Protein AF-A0A848SRQ6-F1 (afdb_monomer_lite)

Secondary structure (DSSP, 8-state):
------EEEEEEETTEEEEEEEEEEEE-TTTTTTS-EEEEEEEEEEEEEETTEEEEEEEEEEEEE-TTGGG----SEEEEE-EEETTEEEEEEEETTSSEEEEEEE-TTSEEEEEEEE--SSHHHHHHHHHTTPEEETTEEEEEEEEE-

Sequence (149 aa):
EALGEFRGALSVAGADFGIDDMTARLPVAEMFAPISMTALDLEDLTAHFENGLCVEAEGTVRAELIPNAAGLALPASATGAARCDEGALLLPMIGQSGMDQLNVRIDGSGAYSAELLVRPADDGMRDRLIAAGFQPTAGGYAIVANGAF

Foldseek 3Di:
DDQQDFDWDWDDDPLKIKTFQTFHKAQCQVQQPPFQWGIKGWGGWIWIADPFFTPDTWGKIKTAGDACDLHARFARMWMAIWDGDPRWIWGWTAGPVNQKTWIWTAISQQKIKIKIFGADPDPVNLVSLVVSVWDQDPSHTMDMGIDGD

Radius of gyration: 15.94 Å; chains: 1; bounding box: 38×23×44 Å

pLDDT: mean 89.37, std 10.68, range [36.47, 98.25]

Structure (mmCIF, N/CA/C/O backbone):
data_AF-A0A848SRQ6-F1
#
_entry.id   AF-A0A848SRQ6-F1
#
loop_
_atom_site.group_PDB
_atom_site.id
_atom_site.type_symbol
_atom_site.label_atom_id
_atom_site.label_alt_id
_atom_site.label_comp_id
_atom_site.label_asym_id
_atom_site.label_entity_id
_atom_site.label_seq_id
_atom_site.pdbx_PDB_ins_code
_atom_site.Cartn_x
_atom_site.Cartn_y
_atom_site.Cartn_z
_atom_site.occupancy
_atom_site.B_iso_or_equiv
_atom_site.auth_seq_id
_atom_site.auth_comp_id
_atom_site.auth_asym_id
_atom_site.auth_atom_id
_atom_site.pdbx_PDB_model_num
ATOM 1 N N . GLU A 1 1 ? 19.552 -7.165 19.478 1.00 36.47 1 GLU A N 1
ATOM 2 C CA . GLU A 1 1 ? 18.133 -7.540 19.359 1.00 36.47 1 GLU A CA 1
ATOM 3 C C . GLU A 1 1 ? 17.321 -6.292 19.654 1.00 36.47 1 GLU A C 1
ATOM 5 O O . GLU A 1 1 ? 17.299 -5.856 20.796 1.00 36.47 1 GLU A O 1
ATOM 10 N N . ALA A 1 2 ? 16.799 -5.629 18.624 1.00 44.50 2 ALA A N 1
ATOM 11 C CA . ALA A 1 2 ? 15.852 -4.537 18.802 1.00 44.50 2 ALA A CA 1
ATOM 12 C C . ALA A 1 2 ? 14.487 -5.136 18.480 1.00 44.50 2 ALA A C 1
ATOM 14 O O . ALA A 1 2 ? 14.195 -5.409 17.318 1.00 44.50 2 ALA A O 1
ATOM 15 N N . LEU A 1 3 ? 13.697 -5.432 19.511 1.00 49.66 3 LEU A N 1
ATOM 16 C CA . LEU A 1 3 ? 12.263 -5.571 19.311 1.00 49.66 3 LEU A CA 1
ATOM 17 C C . LEU A 1 3 ? 11.823 -4.190 18.838 1.00 49.66 3 LEU A C 1
ATOM 19 O O . LEU A 1 3 ? 11.856 -3.251 19.630 1.00 49.66 3 LEU A O 1
ATOM 23 N N . GLY A 1 4 ? 11.555 -4.050 17.537 1.00 56.25 4 GLY A N 1
ATOM 24 C CA . GLY A 1 4 ? 10.907 -2.858 17.010 1.00 56.25 4 GLY A CA 1
ATOM 25 C C . GLY A 1 4 ? 9.695 -2.607 17.891 1.00 56.25 4 GLY A C 1
ATOM 26 O O . GLY A 1 4 ? 8.882 -3.508 18.096 1.00 56.25 4 GLY A O 1
ATOM 27 N N . GLU A 1 5 ? 9.691 -1.453 18.535 1.00 71.12 5 GLU A N 1
ATOM 28 C CA . GLU A 1 5 ? 8.731 -1.078 19.556 1.00 71.12 5 GLU A CA 1
ATOM 29 C C . GLU A 1 5 ? 7.343 -1.054 18.924 1.00 71.12 5 GLU A C 1
ATOM 31 O O . GLU A 1 5 ? 6.976 -0.112 18.238 1.00 71.12 5 GLU A O 1
ATOM 36 N N . PHE A 1 6 ? 6.602 -2.146 19.107 1.00 85.56 6 PHE A N 1
ATOM 37 C CA . PHE A 1 6 ? 5.193 -2.215 18.765 1.00 85.56 6 PHE A CA 1
ATOM 38 C C . PHE A 1 6 ? 4.440 -1.400 19.812 1.00 85.56 6 PHE A C 1
ATOM 40 O O . PHE A 1 6 ? 4.369 -1.786 20.984 1.00 85.56 6 PHE A O 1
ATOM 47 N N . ARG A 1 7 ? 3.914 -0.254 19.399 1.00 92.94 7 ARG A N 1
ATOM 48 C CA . ARG A 1 7 ? 3.181 0.678 20.250 1.00 92.94 7 ARG A CA 1
ATOM 49 C C . ARG A 1 7 ? 1.909 1.097 19.536 1.00 92.94 7 ARG A C 1
ATOM 51 O O . ARG A 1 7 ? 1.954 1.370 18.352 1.00 92.94 7 ARG A O 1
ATOM 58 N N . GLY A 1 8 ? 0.811 1.173 20.273 1.00 91.81 8 GLY A N 1
ATOM 59 C CA . GLY A 1 8 ? -0.488 1.602 19.766 1.00 91.81 8 GLY A CA 1
ATOM 60 C C . GLY A 1 8 ? -1.608 0.885 20.505 1.00 91.81 8 GLY A C 1
ATOM 61 O O . GLY A 1 8 ? -1.355 0.114 21.441 1.00 91.81 8 GLY A O 1
ATOM 62 N N . ALA A 1 9 ? -2.840 1.121 20.076 1.00 92.06 9 ALA A N 1
ATOM 63 C CA . ALA A 1 9 ? -4.004 0.383 20.539 1.00 92.06 9 ALA A CA 1
ATOM 64 C C . ALA A 1 9 ? -4.772 -0.229 19.364 1.00 92.06 9 ALA A C 1
ATOM 66 O O . ALA A 1 9 ? -4.723 0.247 18.234 1.00 92.06 9 ALA A O 1
ATOM 67 N N . LEU A 1 10 ? -5.461 -1.325 19.666 1.00 91.12 10 LEU A N 1
ATOM 68 C CA . LEU A 1 10 ? -6.420 -1.976 18.786 1.00 91.12 10 LEU A CA 1
ATOM 69 C C . LEU A 1 10 ? -7.767 -1.928 19.495 1.00 91.12 10 LEU A C 1
ATOM 71 O O . LEU A 1 10 ? -7.869 -2.346 20.654 1.00 91.12 10 LEU A O 1
ATOM 75 N N . SER A 1 11 ? -8.790 -1.429 18.816 1.00 90.50 11 SER A N 1
ATOM 76 C CA . SER A 1 11 ? -10.151 -1.348 19.330 1.00 90.50 11 SER A CA 1
ATOM 77 C C . SER A 1 11 ? -11.089 -2.175 18.455 1.00 90.50 11 SER A C 1
ATOM 79 O O . SER A 1 11 ? -10.935 -2.248 17.240 1.00 90.50 11 SER A O 1
ATOM 81 N N . VAL A 1 12 ? -12.042 -2.864 19.087 1.00 89.25 12 VAL A N 1
ATOM 82 C CA . VAL A 1 12 ? -13.092 -3.624 18.397 1.00 89.25 12 VAL A CA 1
ATOM 83 C C . VAL A 1 12 ? -14.400 -3.406 19.146 1.00 89.25 12 VAL A C 1
ATOM 85 O O . VAL A 1 12 ? -14.487 -3.688 20.344 1.00 89.25 12 VAL A O 1
ATOM 88 N N . ALA A 1 13 ? -15.419 -2.916 18.447 1.00 85.88 13 ALA A N 1
ATOM 89 C CA . ALA A 1 13 ? -16.745 -2.657 18.990 1.00 85.88 13 ALA A CA 1
ATOM 90 C C . ALA A 1 13 ? -17.816 -3.159 18.011 1.00 85.88 13 ALA A C 1
ATOM 92 O O . ALA A 1 13 ? -18.230 -2.475 17.083 1.00 85.88 13 ALA A O 1
ATOM 93 N N . GLY A 1 14 ? -18.289 -4.390 18.218 1.00 84.81 14 GLY A N 1
ATOM 94 C CA . GLY A 1 14 ? -19.240 -5.006 17.292 1.00 84.81 14 GLY A CA 1
ATOM 95 C C . GLY A 1 14 ? -18.590 -5.294 15.938 1.00 84.81 14 GLY A C 1
ATOM 96 O O . GLY A 1 14 ? -17.717 -6.154 15.866 1.00 84.81 14 GLY A O 1
ATOM 97 N N . ALA A 1 15 ? -19.051 -4.615 14.885 1.00 81.44 15 ALA A N 1
ATOM 98 C CA . ALA A 1 15 ? -18.469 -4.694 13.541 1.00 81.44 15 ALA A CA 1
ATOM 99 C C . ALA A 1 15 ? -17.406 -3.613 13.283 1.00 81.44 15 ALA A C 1
ATOM 101 O O . ALA A 1 15 ? -16.746 -3.649 12.246 1.00 81.44 15 ALA A O 1
ATOM 102 N N . ASP A 1 16 ? -17.255 -2.670 14.211 1.00 88.62 16 ASP A N 1
ATOM 103 C CA . ASP A 1 16 ? -16.308 -1.573 14.095 1.00 88.62 16 ASP A CA 1
ATOM 104 C C . ASP A 1 16 ? -14.951 -2.022 14.635 1.00 88.62 16 ASP A C 1
ATOM 106 O O . ASP A 1 16 ? -14.869 -2.753 15.633 1.00 88.62 16 ASP A O 1
ATOM 110 N N . PHE A 1 17 ? -13.882 -1.584 13.982 1.00 92.00 17 PHE A N 1
ATOM 111 C CA . PHE A 1 17 ? -12.523 -1.817 14.447 1.00 92.00 17 PHE A CA 1
ATOM 112 C C . PHE A 1 17 ? -11.653 -0.597 14.183 1.00 92.00 17 PHE A C 1
ATOM 114 O O . PHE A 1 17 ? -11.842 0.125 13.203 1.00 92.00 17 PHE A O 1
ATOM 121 N N . GLY A 1 18 ? -10.694 -0.387 15.070 1.00 93.44 18 GLY A N 1
ATOM 122 C CA . GLY A 1 18 ? -9.799 0.749 15.029 1.00 93.44 18 GLY A CA 1
ATOM 123 C C . GLY A 1 18 ? -8.377 0.354 15.380 1.00 93.44 18 GLY A C 1
ATOM 124 O O . GLY A 1 18 ? -8.121 -0.595 16.131 1.00 93.44 18 GLY A O 1
ATOM 125 N N . ILE A 1 19 ? -7.452 1.101 14.804 1.00 94.75 19 ILE A N 1
ATOM 126 C CA . ILE A 1 19 ? -6.047 1.133 15.163 1.00 94.75 19 ILE A CA 1
ATOM 127 C C . ILE A 1 19 ? -5.754 2.574 15.562 1.00 94.75 19 ILE A C 1
ATOM 129 O O . ILE A 1 19 ? -6.093 3.480 14.808 1.00 94.75 19 ILE A O 1
ATOM 133 N N . ASP A 1 20 ? -5.124 2.776 16.714 1.00 96.00 20 ASP A N 1
ATOM 134 C CA . ASP A 1 20 ? -4.820 4.103 17.250 1.00 96.00 20 ASP A CA 1
ATOM 135 C C . ASP A 1 20 ? -3.320 4.229 17.537 1.00 96.00 20 ASP A C 1
ATOM 137 O O . ASP A 1 20 ? -2.749 3.382 18.240 1.00 96.00 20 ASP A O 1
ATOM 141 N N . ASP A 1 21 ? -2.702 5.293 17.012 1.00 95.25 21 ASP A N 1
ATOM 142 C CA . ASP A 1 21 ? -1.301 5.681 17.235 1.00 95.25 21 ASP A CA 1
ATOM 143 C C . ASP A 1 21 ? -0.311 4.513 17.054 1.00 95.25 21 ASP A C 1
ATOM 145 O O . ASP A 1 21 ? 0.596 4.287 17.866 1.00 95.25 21 ASP A O 1
ATOM 149 N N . MET A 1 22 ? -0.519 3.709 16.008 1.00 96.00 22 MET A N 1
ATOM 150 C CA . MET A 1 22 ? 0.259 2.501 15.772 1.00 96.00 22 MET A CA 1
ATOM 151 C C . MET A 1 22 ? 1.617 2.821 15.161 1.00 96.00 22 MET A C 1
ATOM 153 O O . MET A 1 22 ? 1.737 3.172 13.988 1.00 96.00 22 MET A O 1
ATOM 157 N N . THR A 1 23 ? 2.652 2.584 15.953 1.00 96.00 23 THR A N 1
ATOM 158 C CA . THR A 1 23 ? 4.043 2.544 15.525 1.00 96.00 23 THR A CA 1
ATOM 159 C C . THR A 1 23 ? 4.532 1.101 15.602 1.00 96.00 23 THR A C 1
ATOM 161 O O . THR A 1 23 ? 4.543 0.489 16.671 1.00 96.00 23 THR A O 1
ATOM 164 N N . ALA A 1 24 ? 4.883 0.520 14.454 1.00 94.25 24 ALA A N 1
ATOM 165 C CA . ALA A 1 24 ? 5.276 -0.884 14.352 1.00 94.25 24 ALA A CA 1
ATOM 166 C C . ALA A 1 24 ? 6.041 -1.173 13.057 1.00 94.25 24 ALA A C 1
ATOM 168 O O . ALA A 1 24 ? 5.840 -0.513 12.044 1.00 94.25 24 ALA A O 1
ATOM 169 N N . ARG A 1 25 ? 6.851 -2.239 13.058 1.00 93.94 25 ARG A N 1
ATOM 170 C CA . ARG A 1 25 ? 7.405 -2.837 11.834 1.00 93.94 25 ARG A CA 1
ATOM 171 C C . ARG A 1 25 ? 6.753 -4.191 11.590 1.00 93.94 25 ARG A C 1
ATOM 173 O O . ARG A 1 25 ? 6.967 -5.129 12.356 1.00 93.94 25 ARG A O 1
ATOM 180 N N . LEU A 1 26 ? 5.978 -4.298 10.518 1.00 91.44 26 LEU A N 1
ATOM 181 C CA . LEU A 1 26 ? 5.256 -5.507 10.136 1.00 91.44 26 LEU A CA 1
ATOM 182 C C . LEU A 1 26 ? 6.036 -6.260 9.049 1.00 91.44 26 LEU A C 1
ATOM 184 O O . LEU A 1 26 ? 6.266 -5.688 7.985 1.00 91.44 26 LEU A O 1
ATOM 188 N N . PRO A 1 27 ? 6.450 -7.522 9.258 1.00 91.69 27 PRO A N 1
ATOM 189 C CA . PRO A 1 27 ? 7.004 -8.347 8.187 1.00 91.69 27 PRO A CA 1
ATOM 190 C C . PRO A 1 27 ? 5.878 -8.824 7.257 1.00 91.69 27 PRO A C 1
ATOM 192 O O . PRO A 1 27 ? 4.926 -9.452 7.712 1.00 91.69 27 PRO A O 1
ATOM 195 N N . VAL A 1 28 ? 5.981 -8.537 5.954 1.00 89.75 28 VAL A N 1
ATOM 196 C CA . VAL A 1 28 ? 4.872 -8.743 4.993 1.00 89.75 28 VAL A CA 1
ATOM 197 C C . VAL A 1 28 ? 5.246 -9.509 3.717 1.00 89.75 28 VAL A C 1
ATOM 199 O O . VAL A 1 28 ? 4.439 -9.598 2.793 1.00 89.75 28 VAL A O 1
ATOM 202 N N . ALA A 1 29 ? 6.448 -10.094 3.693 1.00 82.38 29 ALA A N 1
ATOM 203 C CA . ALA A 1 29 ? 7.069 -10.747 2.535 1.00 82.38 29 ALA A CA 1
ATOM 204 C C . ALA A 1 29 ? 6.138 -11.639 1.703 1.00 82.38 29 ALA A C 1
ATOM 206 O O . ALA A 1 29 ? 6.040 -11.470 0.491 1.00 82.38 29 ALA A O 1
ATOM 207 N N . GLU A 1 30 ? 5.463 -12.593 2.341 1.00 84.00 30 GLU A N 1
ATOM 208 C CA . GLU A 1 30 ? 4.648 -13.578 1.621 1.00 84.00 30 GLU A CA 1
ATOM 209 C C . GLU A 1 30 ? 3.233 -13.083 1.321 1.00 84.00 30 GLU A C 1
ATOM 211 O O . GLU A 1 30 ? 2.581 -13.609 0.424 1.00 84.00 30 GLU A O 1
ATOM 216 N N . MET A 1 31 ? 2.763 -12.057 2.035 1.00 88.00 31 MET A N 1
ATOM 217 C CA . MET A 1 31 ? 1.401 -11.552 1.873 1.00 88.00 31 MET A CA 1
ATOM 218 C C . MET A 1 31 ? 1.260 -10.829 0.536 1.00 88.00 31 MET A C 1
ATOM 220 O O . MET A 1 31 ? 0.350 -11.109 -0.229 1.00 88.00 31 MET A O 1
ATOM 224 N N . PHE A 1 32 ? 2.213 -9.966 0.195 1.00 88.88 32 PHE A N 1
ATOM 225 C CA . PHE A 1 32 ? 2.091 -9.094 -0.973 1.00 88.88 32 PHE A CA 1
ATOM 226 C C . PHE A 1 32 ? 2.680 -9.676 -2.259 1.00 88.88 32 PHE A C 1
ATOM 228 O O . PHE A 1 32 ? 2.872 -8.939 -3.223 1.00 88.88 32 PHE A O 1
ATOM 235 N N . ALA A 1 33 ? 2.935 -10.985 -2.323 1.00 87.19 33 ALA A N 1
ATOM 236 C CA . ALA A 1 33 ? 3.350 -11.619 -3.569 1.00 87.19 33 ALA A CA 1
ATOM 237 C C . ALA A 1 33 ? 2.311 -11.348 -4.684 1.00 87.19 33 ALA A C 1
ATOM 239 O O . ALA A 1 33 ? 1.108 -11.453 -4.444 1.00 87.19 33 ALA A O 1
ATOM 240 N N . PRO A 1 34 ? 2.734 -11.000 -5.915 1.00 87.81 34 PRO A N 1
ATOM 241 C CA . PRO A 1 34 ? 4.105 -11.025 -6.447 1.00 87.81 34 PRO A CA 1
ATOM 242 C C . PRO A 1 34 ? 4.952 -9.759 -6.189 1.00 87.81 34 PRO A C 1
ATOM 244 O O . PRO A 1 34 ? 6.105 -9.703 -6.618 1.00 87.81 34 PRO A O 1
ATOM 247 N N . ILE A 1 35 ? 4.425 -8.737 -5.509 1.00 88.00 35 ILE A N 1
ATOM 248 C CA . ILE A 1 35 ? 5.190 -7.538 -5.139 1.00 88.00 35 ILE A CA 1
ATOM 249 C C . ILE A 1 35 ? 6.224 -7.927 -4.076 1.00 88.00 35 ILE A C 1
ATOM 251 O O . ILE 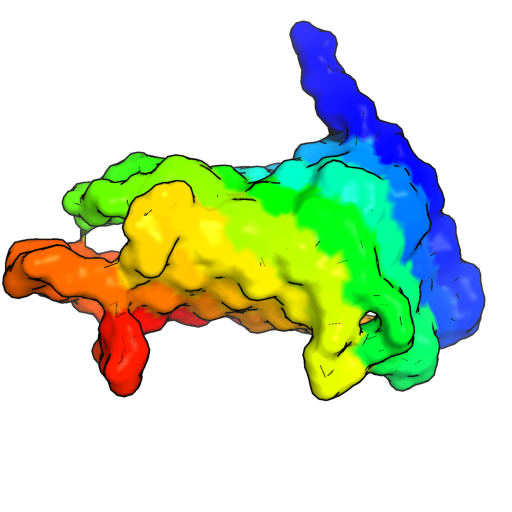A 1 35 ? 5.894 -8.434 -3.008 1.00 88.00 35 ILE A O 1
ATOM 255 N N . SER A 1 36 ? 7.502 -7.677 -4.363 1.00 84.50 36 SER A N 1
ATOM 256 C CA . SER A 1 36 ? 8.617 -8.005 -3.463 1.00 84.50 36 SER A CA 1
ATOM 257 C C . SER A 1 36 ? 8.747 -6.986 -2.324 1.00 84.50 36 SER A C 1
ATOM 259 O O . SER A 1 36 ? 9.730 -6.250 -2.255 1.00 84.50 36 SER A O 1
ATOM 261 N N . MET A 1 37 ? 7.742 -6.916 -1.452 1.00 88.94 37 MET A N 1
ATOM 262 C CA . MET A 1 37 ? 7.728 -6.065 -0.262 1.00 88.94 37 MET A CA 1
ATOM 263 C C . MET A 1 37 ? 8.080 -6.888 0.973 1.00 88.94 37 MET A C 1
ATOM 265 O O . MET A 1 37 ? 7.455 -7.901 1.225 1.00 88.94 37 MET A O 1
ATOM 269 N N . THR A 1 38 ? 9.066 -6.462 1.755 1.00 90.38 38 THR A N 1
ATOM 270 C CA . THR A 1 38 ? 9.583 -7.219 2.908 1.00 90.38 38 THR A CA 1
ATOM 271 C C . THR A 1 38 ? 8.969 -6.788 4.230 1.00 90.38 38 THR A C 1
ATOM 273 O O . THR A 1 38 ? 8.688 -7.636 5.080 1.00 90.38 38 THR A O 1
ATOM 276 N N . ALA A 1 39 ? 8.746 -5.486 4.402 1.00 92.75 39 ALA A N 1
ATOM 277 C CA . ALA A 1 39 ? 8.198 -4.918 5.620 1.00 92.75 39 ALA A CA 1
ATOM 278 C C . ALA A 1 39 ? 7.361 -3.666 5.337 1.00 92.75 39 ALA A C 1
ATOM 280 O O . ALA A 1 39 ? 7.578 -2.979 4.336 1.00 92.75 39 ALA A O 1
ATOM 281 N N . LEU A 1 40 ? 6.436 -3.381 6.250 1.00 93.94 40 LEU A N 1
ATOM 282 C CA . LEU A 1 40 ? 5.784 -2.086 6.400 1.00 93.94 40 LEU A CA 1
ATOM 283 C C . LEU A 1 40 ? 6.213 -1.491 7.740 1.00 93.94 40 LEU A C 1
ATOM 285 O O . LEU A 1 40 ? 5.985 -2.103 8.782 1.00 93.94 40 LEU A O 1
ATOM 289 N N . ASP A 1 41 ? 6.830 -0.318 7.713 1.00 95.31 41 ASP A N 1
ATOM 290 C CA . ASP A 1 41 ? 7.041 0.506 8.896 1.00 95.31 41 ASP A CA 1
ATOM 291 C C . ASP A 1 41 ? 5.864 1.481 9.015 1.00 95.31 41 ASP A C 1
ATOM 293 O O . ASP A 1 41 ? 5.555 2.224 8.079 1.00 95.31 41 ASP A O 1
ATOM 297 N N . LEU A 1 42 ? 5.192 1.435 10.157 1.00 96.44 42 LEU A N 1
ATOM 298 C CA . LEU A 1 42 ? 4.087 2.302 10.537 1.00 96.44 42 LEU A CA 1
ATOM 299 C C . LEU A 1 42 ? 4.613 3.316 11.548 1.00 96.44 42 LEU A C 1
ATOM 301 O O . LEU A 1 42 ? 5.313 2.931 12.487 1.00 96.44 42 LEU A O 1
ATOM 305 N N . GLU A 1 43 ? 4.273 4.582 11.356 1.00 96.88 43 GLU A N 1
ATOM 306 C CA . GLU A 1 43 ? 4.620 5.680 12.253 1.00 96.88 43 GLU A CA 1
ATOM 307 C C . GLU A 1 43 ? 3.338 6.444 12.586 1.00 96.88 43 GLU A C 1
ATOM 309 O O . GLU A 1 43 ? 2.745 7.075 11.704 1.00 96.88 43 GLU A O 1
ATOM 314 N N . ASP A 1 44 ? 2.911 6.315 13.845 1.00 96.31 44 ASP A N 1
ATOM 315 C CA . ASP A 1 44 ? 1.691 6.908 14.406 1.00 96.31 44 ASP A CA 1
ATOM 316 C C . ASP A 1 44 ? 0.450 6.694 13.513 1.00 96.31 44 ASP A C 1
ATOM 318 O O . ASP A 1 44 ? -0.328 7.608 13.254 1.00 96.31 44 ASP A O 1
ATOM 322 N N . LEU A 1 45 ? 0.285 5.472 12.988 1.00 97.62 45 LEU A N 1
ATOM 323 C CA . LEU A 1 45 ? -0.843 5.117 12.128 1.00 97.62 45 LEU A CA 1
ATOM 324 C C . LEU A 1 45 ? -2.126 4.997 12.953 1.00 97.62 45 LEU A C 1
ATOM 326 O O . LEU A 1 45 ? -2.246 4.108 13.799 1.00 97.62 45 LEU A O 1
ATOM 330 N N . THR A 1 46 ? -3.116 5.809 12.605 1.00 97.38 46 THR A N 1
ATOM 331 C CA . THR A 1 46 ? -4.488 5.679 13.095 1.00 97.38 46 THR A CA 1
ATOM 332 C C . THR A 1 46 ? -5.395 5.328 11.924 1.00 97.38 46 THR A C 1
ATOM 334 O O . THR A 1 46 ? -5.248 5.889 10.839 1.00 97.38 46 THR A O 1
ATOM 337 N N . ALA A 1 47 ? -6.306 4.374 12.111 1.00 97.19 47 ALA A N 1
ATOM 338 C CA . ALA A 1 47 ? -7.326 4.017 11.131 1.00 97.19 47 ALA A CA 1
ATOM 339 C C . ALA A 1 47 ? -8.566 3.450 11.828 1.00 97.19 47 ALA A C 1
ATOM 341 O O . ALA A 1 47 ? -8.456 2.456 12.544 1.00 97.19 47 ALA A O 1
ATOM 342 N N . HIS A 1 48 ? -9.740 4.029 11.575 1.00 97.06 48 HIS A N 1
ATOM 343 C CA . HIS A 1 48 ? -11.017 3.571 12.129 1.00 97.06 48 HIS A CA 1
ATOM 344 C C . HIS A 1 48 ? -11.988 3.180 11.031 1.00 97.06 48 HIS A C 1
ATOM 346 O O . HIS A 1 48 ? -12.161 3.892 10.036 1.00 97.06 48 HIS A O 1
ATOM 352 N N . PHE A 1 49 ? -12.650 2.051 11.250 1.00 96.38 49 PHE A N 1
ATOM 353 C CA . PHE A 1 49 ? -13.683 1.526 10.380 1.00 96.38 49 PHE A CA 1
ATOM 354 C C . PHE A 1 49 ? -15.003 1.445 11.132 1.00 96.38 49 PHE A C 1
ATOM 356 O O . PHE A 1 49 ? -15.109 0.750 12.141 1.00 96.38 49 PHE A O 1
ATOM 363 N N . GLU A 1 50 ? -16.023 2.099 10.584 1.00 95.31 50 GLU A N 1
ATOM 364 C CA . GLU A 1 50 ? -17.397 2.043 11.073 1.00 95.31 50 GLU A CA 1
ATOM 365 C C . GLU A 1 50 ? -18.277 1.360 10.030 1.00 95.31 50 GLU A C 1
ATOM 367 O O . GLU A 1 50 ? -18.298 1.750 8.860 1.00 95.31 50 GLU A O 1
ATOM 372 N N . ASN A 1 51 ? -19.022 0.331 10.435 1.00 92.81 51 ASN A N 1
ATOM 373 C CA . ASN A 1 51 ? -19.879 -0.451 9.535 1.00 92.81 51 ASN A CA 1
ATOM 374 C C . ASN A 1 51 ? -19.143 -0.956 8.271 1.00 92.81 51 ASN A C 1
ATOM 376 O O . ASN A 1 51 ? -19.718 -1.011 7.181 1.00 92.81 51 ASN A O 1
ATOM 380 N N . GLY A 1 52 ? -17.862 -1.310 8.413 1.00 91.56 52 GLY A N 1
ATOM 381 C CA . GLY A 1 52 ? -17.014 -1.792 7.320 1.00 91.56 52 GLY A CA 1
ATOM 382 C C . GLY A 1 52 ? -16.448 -0.702 6.399 1.00 91.56 52 GLY A C 1
ATOM 383 O O . GLY A 1 52 ? -15.847 -1.040 5.379 1.00 91.56 52 GLY A O 1
ATOM 384 N N . LEU A 1 53 ? -16.615 0.582 6.736 1.00 96.50 53 LEU A N 1
ATOM 385 C CA . LEU A 1 53 ? -16.101 1.714 5.964 1.00 96.50 53 LEU A CA 1
ATOM 386 C C . LEU A 1 53 ? -15.062 2.498 6.768 1.00 96.50 53 LEU A C 1
ATOM 388 O O . LEU A 1 53 ? -15.316 2.867 7.908 1.00 96.50 53 LEU A O 1
ATOM 392 N N . CYS A 1 54 ? -13.920 2.800 6.152 1.00 97.56 54 CYS A N 1
ATOM 393 C CA . CYS A 1 54 ? -12.912 3.706 6.702 1.00 97.56 54 CYS A CA 1
ATOM 394 C C . CYS A 1 54 ? -13.516 5.104 6.877 1.00 97.56 54 CYS A C 1
ATOM 396 O O . CYS A 1 54 ? -13.941 5.719 5.890 1.00 97.56 54 CYS A O 1
ATOM 398 N N .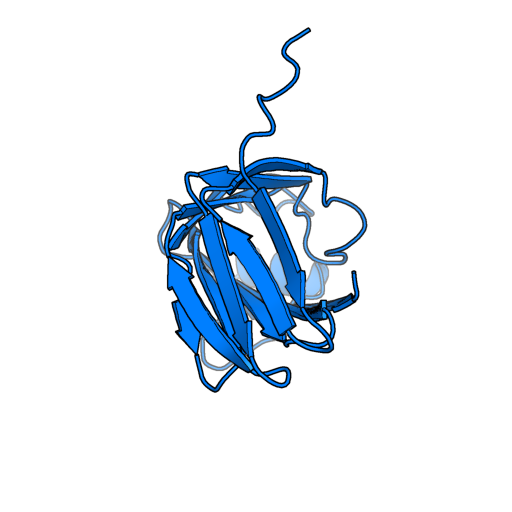 VAL A 1 55 ? -13.536 5.596 8.115 1.00 97.38 55 VAL A N 1
ATOM 399 C CA . VAL A 1 55 ? -14.039 6.932 8.479 1.00 97.38 55 VAL A CA 1
ATOM 400 C C . VAL A 1 55 ? -12.932 7.881 8.933 1.00 97.38 55 VAL A C 1
ATOM 402 O O . VAL A 1 55 ? -13.057 9.091 8.755 1.00 97.38 55 VAL A O 1
ATOM 405 N N . GLU A 1 56 ? -11.831 7.341 9.447 1.00 97.56 56 GLU A N 1
ATOM 406 C CA . GLU A 1 56 ? -10.655 8.089 9.879 1.00 97.56 56 GLU A CA 1
ATOM 407 C C . GLU A 1 56 ? -9.398 7.322 9.486 1.00 97.56 56 GLU A C 1
ATOM 409 O O . GLU A 1 56 ? -9.345 6.102 9.634 1.00 97.56 56 GLU A O 1
ATOM 414 N N . ALA A 1 57 ? -8.401 8.034 8.961 1.00 98.19 57 ALA A N 1
ATOM 415 C CA . ALA A 1 57 ? -7.070 7.489 8.766 1.00 98.19 57 ALA A CA 1
ATOM 416 C C . ALA A 1 57 ? -6.028 8.605 8.681 1.00 98.19 57 ALA A C 1
ATOM 418 O O . ALA A 1 57 ? -6.207 9.565 7.927 1.00 98.19 57 ALA A O 1
ATOM 419 N N . GLU A 1 58 ? -4.935 8.442 9.417 1.00 97.81 58 GLU A N 1
ATOM 420 C CA . GLU A 1 58 ? -3.789 9.348 9.442 1.00 97.81 58 GLU A CA 1
ATOM 421 C C . GLU A 1 58 ? -2.508 8.606 9.844 1.00 97.81 58 GLU A C 1
ATOM 423 O O . GLU A 1 58 ? -2.538 7.415 10.144 1.00 97.81 58 GLU A O 1
ATOM 428 N N . GLY A 1 59 ? -1.374 9.304 9.824 1.00 97.62 59 GLY A N 1
ATOM 429 C CA . GLY A 1 59 ? -0.059 8.722 10.086 1.00 97.62 59 GLY A CA 1
ATOM 430 C C . GLY A 1 59 ? 0.695 8.351 8.813 1.00 97.62 59 GLY A C 1
ATOM 431 O O . GLY A 1 59 ? 0.210 8.520 7.686 1.00 97.62 59 GLY A O 1
ATOM 432 N N . THR A 1 60 ? 1.927 7.879 8.988 1.00 97.75 60 THR A N 1
ATOM 433 C CA . THR A 1 60 ? 2.854 7.610 7.884 1.00 97.75 60 THR A CA 1
ATOM 434 C C . THR A 1 60 ? 3.125 6.120 7.756 1.00 97.75 60 THR A C 1
ATOM 436 O O . THR A 1 60 ? 3.355 5.417 8.737 1.00 97.75 60 THR A O 1
ATOM 439 N N . VAL A 1 61 ? 3.144 5.637 6.516 1.00 97.12 61 VAL A N 1
ATOM 440 C CA . VAL A 1 61 ? 3.514 4.262 6.187 1.00 97.12 61 VAL A CA 1
ATOM 441 C C . VAL A 1 61 ? 4.694 4.266 5.231 1.00 97.12 61 VAL A C 1
ATOM 443 O O . VAL A 1 61 ? 4.713 5.000 4.237 1.00 97.12 61 VAL A O 1
ATOM 446 N N . ARG A 1 62 ? 5.681 3.418 5.515 1.00 95.81 62 ARG A N 1
ATOM 447 C CA . ARG A 1 62 ? 6.817 3.136 4.642 1.00 95.81 62 ARG A CA 1
ATOM 448 C C . ARG A 1 62 ? 6.843 1.656 4.286 1.00 95.81 62 ARG A C 1
ATOM 450 O O . ARG A 1 62 ? 6.920 0.804 5.158 1.00 95.81 62 ARG A O 1
ATOM 457 N N . ALA A 1 63 ? 6.850 1.362 2.995 1.00 94.12 63 ALA A N 1
ATOM 458 C CA . ALA A 1 63 ? 7.103 0.033 2.465 1.00 94.12 63 ALA A CA 1
ATOM 459 C C . ALA A 1 63 ? 8.586 -0.161 2.158 1.00 94.12 63 ALA A C 1
ATOM 461 O O . ALA A 1 63 ? 9.197 0.679 1.496 1.00 94.12 63 ALA A O 1
ATOM 462 N N . GLU A 1 64 ? 9.133 -1.293 2.586 1.00 92.19 64 GLU A N 1
ATOM 463 C CA . GLU A 1 64 ? 10.491 -1.743 2.284 1.00 92.19 64 GLU A CA 1
ATOM 464 C C . GLU A 1 64 ? 10.429 -2.770 1.154 1.00 92.19 64 GLU A C 1
ATOM 466 O O . GLU A 1 64 ? 9.904 -3.874 1.322 1.00 92.19 64 GLU A O 1
ATOM 471 N N . LEU A 1 65 ? 10.963 -2.418 -0.008 1.00 87.19 65 LEU A N 1
ATOM 472 C CA . LEU A 1 65 ? 10.954 -3.241 -1.214 1.00 87.19 65 LEU A CA 1
ATOM 473 C C . LEU A 1 65 ? 12.309 -3.934 -1.380 1.00 87.19 65 LEU A C 1
ATOM 475 O O . LEU A 1 65 ? 13.334 -3.418 -0.943 1.00 87.19 65 LEU A O 1
ATOM 479 N N . ILE A 1 66 ? 12.347 -5.093 -2.040 1.00 81.12 66 ILE A N 1
ATOM 480 C CA . ILE A 1 66 ? 13.617 -5.737 -2.401 1.00 81.12 66 ILE A CA 1
ATOM 481 C C . ILE A 1 66 ? 14.226 -4.984 -3.596 1.00 81.12 66 ILE A C 1
ATOM 483 O O . ILE A 1 66 ? 13.709 -5.101 -4.714 1.00 81.12 66 ILE A O 1
ATOM 487 N N . PRO A 1 67 ? 15.339 -4.244 -3.417 1.00 65.94 67 PRO A N 1
ATOM 488 C CA . PRO A 1 67 ? 16.017 -3.613 -4.539 1.00 65.94 67 PRO A CA 1
ATOM 489 C C . PRO A 1 67 ? 16.587 -4.695 -5.463 1.00 65.94 67 PRO A C 1
ATOM 491 O O . PRO A 1 67 ? 17.114 -5.708 -5.001 1.00 65.94 67 PRO A O 1
ATOM 494 N N . ASN A 1 68 ? 16.529 -4.480 -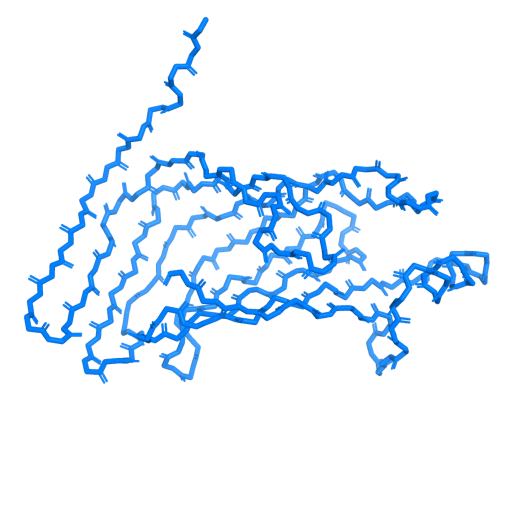6.778 1.00 61.81 68 ASN A N 1
ATOM 495 C CA . ASN A 1 68 ? 17.028 -5.428 -7.784 1.00 61.81 68 ASN A CA 1
ATOM 496 C C . ASN A 1 68 ? 16.259 -6.752 -7.893 1.00 61.81 68 ASN A C 1
ATOM 498 O O . ASN A 1 68 ? 16.789 -7.716 -8.457 1.00 61.81 68 ASN A O 1
ATOM 502 N N . ALA A 1 69 ? 14.999 -6.803 -7.447 1.00 62.62 69 ALA A N 1
ATOM 503 C CA . ALA A 1 69 ? 14.108 -7.905 -7.798 1.00 62.62 69 ALA A CA 1
ATOM 504 C C . ALA A 1 69 ? 14.078 -8.080 -9.332 1.00 62.62 69 ALA A C 1
ATOM 506 O O . ALA A 1 69 ? 13.857 -7.123 -10.075 1.00 62.62 69 ALA A O 1
ATOM 507 N N . ALA A 1 70 ? 14.395 -9.286 -9.813 1.00 60.88 70 ALA A N 1
ATOM 508 C CA . ALA A 1 70 ? 14.476 -9.614 -11.242 1.00 60.88 70 ALA A CA 1
ATOM 509 C C . ALA A 1 70 ? 15.407 -8.702 -12.089 1.00 60.88 70 ALA A C 1
ATOM 511 O O . ALA A 1 70 ? 15.214 -8.556 -13.295 1.00 60.88 70 ALA A O 1
ATOM 512 N N . GLY A 1 71 ? 16.433 -8.084 -11.484 1.00 65.38 71 GLY A N 1
ATOM 513 C CA . GLY A 1 71 ? 17.371 -7.199 -12.194 1.00 65.38 71 GLY A CA 1
ATOM 514 C C . GLY A 1 71 ? 16.810 -5.808 -12.523 1.00 65.38 71 GLY A C 1
ATOM 515 O O . GLY A 1 71 ? 17.354 -5.113 -13.390 1.00 65.38 71 GLY A O 1
ATOM 516 N N . LEU A 1 72 ? 15.726 -5.401 -11.857 1.00 69.62 72 LEU A N 1
ATOM 517 C CA . LEU A 1 72 ? 15.132 -4.068 -11.946 1.00 69.62 72 LEU A CA 1
ATOM 518 C C . LEU A 1 72 ? 15.686 -3.162 -10.845 1.00 69.62 72 LEU A C 1
ATOM 520 O O . LEU A 1 72 ? 15.550 -3.477 -9.666 1.00 69.62 72 LEU A O 1
ATOM 524 N N . ALA A 1 73 ? 16.252 -2.011 -11.204 1.00 69.06 73 ALA A N 1
ATOM 525 C CA . ALA A 1 73 ? 16.664 -0.998 -10.232 1.00 69.06 73 ALA A CA 1
ATOM 526 C C . ALA A 1 73 ? 15.432 -0.275 -9.649 1.00 69.06 73 ALA A C 1
ATOM 528 O O . ALA A 1 73 ? 15.159 0.875 -9.979 1.00 69.06 73 ALA A O 1
ATOM 529 N N . LEU A 1 74 ? 14.656 -0.989 -8.832 1.00 68.62 74 LEU A N 1
ATOM 530 C CA . LEU A 1 74 ? 13.503 -0.470 -8.100 1.00 68.62 74 LEU A CA 1
ATOM 531 C C . LEU A 1 74 ? 13.967 0.307 -6.857 1.00 68.62 74 LEU A C 1
ATOM 533 O O . LEU A 1 74 ? 15.040 0.010 -6.315 1.00 68.62 74 LEU A O 1
ATOM 537 N N . PRO A 1 75 ? 13.178 1.286 -6.381 1.00 70.94 75 PRO A N 1
ATOM 538 C CA . PRO A 1 75 ? 13.471 1.977 -5.137 1.00 70.94 75 PRO A CA 1
ATOM 539 C C . PRO A 1 75 ? 13.481 0.981 -3.978 1.00 70.94 75 PRO A C 1
ATOM 541 O O . PRO A 1 75 ? 12.678 0.054 -3.932 1.00 70.94 75 PRO A O 1
ATOM 544 N N . ALA A 1 76 ? 14.383 1.198 -3.022 1.00 82.62 76 ALA A N 1
ATOM 545 C CA . ALA A 1 76 ? 14.459 0.364 -1.825 1.00 82.62 76 ALA A CA 1
ATOM 546 C C . ALA A 1 76 ? 13.258 0.583 -0.891 1.00 82.62 76 ALA A C 1
ATOM 548 O O . ALA A 1 76 ? 12.895 -0.315 -0.142 1.00 82.62 76 ALA A O 1
ATOM 549 N N . SER A 1 77 ? 12.623 1.759 -0.943 1.00 90.31 77 SER A N 1
ATOM 550 C CA . SER A 1 77 ? 11.431 2.045 -0.148 1.00 90.31 77 SER A CA 1
ATOM 551 C C . SER A 1 77 ? 10.469 3.014 -0.833 1.00 90.31 77 SER A C 1
ATOM 553 O O . SER A 1 77 ? 10.865 3.817 -1.687 1.00 90.31 77 SER A O 1
ATOM 555 N N . ALA A 1 78 ? 9.204 2.945 -0.423 1.00 93.38 78 ALA A N 1
ATOM 556 C CA . ALA A 1 78 ? 8.154 3.899 -0.759 1.00 93.38 78 ALA A CA 1
ATOM 557 C C . ALA A 1 78 ? 7.498 4.411 0.525 1.00 93.38 78 ALA A C 1
ATOM 559 O O . ALA A 1 78 ? 7.380 3.667 1.493 1.00 93.38 78 ALA A O 1
ATOM 560 N N . THR A 1 79 ? 7.087 5.677 0.559 1.00 96.25 79 THR A N 1
ATOM 561 C CA . THR A 1 79 ? 6.473 6.288 1.751 1.00 96.25 79 THR A CA 1
ATOM 562 C C . THR A 1 79 ? 5.242 7.095 1.368 1.00 96.25 79 THR A C 1
ATOM 564 O O . THR A 1 79 ? 5.208 7.695 0.293 1.00 96.25 79 THR A O 1
ATOM 567 N N . GLY A 1 80 ? 4.232 7.102 2.233 1.00 97.06 80 GLY A N 1
ATOM 568 C CA . GLY A 1 80 ? 2.973 7.811 2.032 1.00 97.06 80 GLY A CA 1
ATOM 569 C C . GLY A 1 80 ? 2.227 8.025 3.343 1.00 97.06 80 GLY A C 1
ATOM 570 O O . GLY A 1 80 ? 2.525 7.372 4.340 1.00 97.06 80 GLY A O 1
ATOM 571 N N . ALA A 1 81 ? 1.263 8.942 3.331 1.00 97.94 81 ALA A N 1
ATOM 572 C CA . ALA A 1 81 ? 0.384 9.193 4.468 1.00 97.94 81 ALA A CA 1
ATOM 573 C C . ALA A 1 81 ? -0.932 8.433 4.288 1.00 97.94 81 ALA A C 1
ATOM 575 O O . ALA A 1 81 ? -1.530 8.494 3.210 1.00 97.94 81 ALA A O 1
ATOM 576 N N . ALA A 1 82 ? -1.369 7.728 5.328 1.00 98.06 82 ALA A N 1
ATOM 577 C CA . ALA A 1 82 ? -2.635 7.011 5.319 1.00 98.06 82 ALA A CA 1
ATOM 578 C C . ALA A 1 82 ? -3.813 7.985 5.194 1.00 98.06 82 ALA A C 1
ATOM 580 O O . ALA A 1 82 ? -3.768 9.103 5.708 1.00 98.06 82 ALA A O 1
ATOM 581 N N . ARG A 1 83 ? -4.862 7.568 4.483 1.00 98.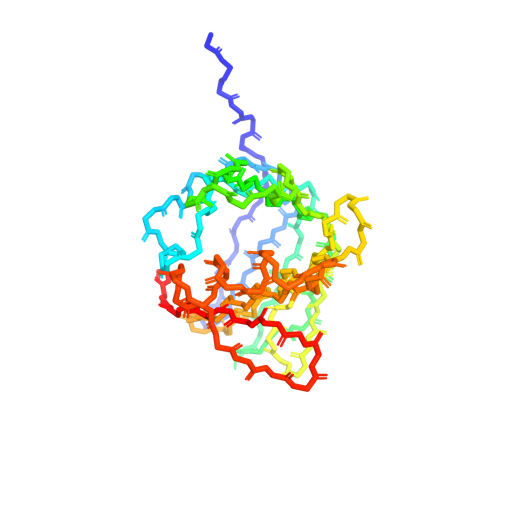19 83 ARG A N 1
ATOM 582 C CA . ARG A 1 83 ? -6.114 8.324 4.374 1.00 98.19 83 ARG A CA 1
ATOM 583 C C . ARG A 1 83 ? -7.280 7.403 4.045 1.00 98.19 83 ARG A C 1
ATOM 585 O O . ARG A 1 83 ? -7.087 6.380 3.393 1.00 98.19 83 ARG A O 1
ATOM 592 N N . CYS A 1 84 ? -8.496 7.800 4.400 1.00 98.19 84 CYS A N 1
ATOM 593 C CA . CYS A 1 84 ? -9.680 7.126 3.883 1.00 98.19 84 CYS A CA 1
ATOM 594 C C . CYS A 1 84 ? -9.980 7.604 2.457 1.00 98.19 84 CYS A C 1
ATOM 596 O O . CYS A 1 84 ? -9.912 8.796 2.150 1.00 98.19 84 CYS A O 1
ATOM 598 N N . ASP A 1 85 ? -10.321 6.664 1.585 1.00 98.00 85 ASP A N 1
ATOM 599 C CA . ASP A 1 85 ? -10.687 6.903 0.194 1.00 98.00 85 ASP A CA 1
ATOM 600 C C . ASP A 1 85 ? -11.820 5.945 -0.183 1.00 98.00 85 ASP A C 1
ATOM 602 O O . ASP A 1 85 ? -11.673 4.727 -0.086 1.00 98.00 85 ASP A O 1
ATOM 606 N N . GLU A 1 86 ? -12.985 6.497 -0.539 1.00 95.56 86 GLU A N 1
ATOM 607 C CA . GLU A 1 86 ? -14.178 5.716 -0.906 1.00 95.56 86 GLU A CA 1
ATOM 608 C C . GLU A 1 86 ? -14.538 4.606 0.111 1.00 95.56 86 GLU A C 1
ATOM 610 O O . GLU A 1 86 ? -14.913 3.494 -0.266 1.00 95.56 86 GLU A O 1
ATOM 615 N N . GLY A 1 87 ? -14.388 4.891 1.410 1.00 95.38 87 GLY A N 1
ATOM 616 C CA . GLY A 1 87 ? -14.673 3.942 2.492 1.00 95.38 87 GLY A CA 1
ATOM 617 C C . GLY A 1 87 ? -13.626 2.838 2.682 1.00 95.38 87 GLY A C 1
ATOM 618 O O . GLY A 1 87 ? -13.843 1.936 3.483 1.00 95.38 87 GLY A O 1
ATOM 619 N N . ALA A 1 88 ? -12.487 2.898 1.996 1.00 97.50 88 ALA A N 1
ATOM 620 C CA . ALA A 1 88 ? -11.339 2.031 2.236 1.00 97.50 88 ALA A CA 1
ATOM 621 C C . ALA A 1 88 ? -10.182 2.826 2.850 1.00 97.50 88 ALA A C 1
ATOM 623 O O . ALA A 1 88 ? -10.036 4.023 2.601 1.00 97.50 88 ALA A O 1
ATOM 624 N N . LEU A 1 89 ? -9.330 2.150 3.614 1.00 97.88 89 LEU A N 1
ATOM 625 C CA . LEU A 1 89 ? -8.036 2.688 4.005 1.00 97.88 89 LEU A CA 1
ATOM 626 C C . LEU A 1 89 ? -7.116 2.650 2.786 1.00 97.88 89 LEU A C 1
ATOM 628 O O . LEU A 1 89 ? -6.821 1.581 2.251 1.00 97.88 89 LEU A O 1
ATOM 632 N N . LEU A 1 90 ? -6.670 3.819 2.342 1.00 98.25 90 LEU A N 1
ATOM 633 C CA . LEU A 1 90 ? -5.724 3.977 1.251 1.00 98.25 90 LEU A CA 1
ATOM 634 C C . LEU A 1 90 ? -4.366 4.410 1.801 1.00 98.25 90 LEU A C 1
ATOM 636 O O . LEU A 1 90 ? -4.250 5.398 2.527 1.00 98.25 90 LEU A O 1
ATOM 640 N N . LEU A 1 91 ? -3.328 3.695 1.378 1.00 97.56 91 LEU A N 1
ATOM 641 C CA . LEU A 1 91 ? -1.923 3.983 1.640 1.00 97.56 91 LEU A CA 1
ATOM 642 C C . LEU A 1 91 ? -1.247 4.340 0.303 1.00 97.56 91 LEU A C 1
ATOM 644 O O . LEU A 1 91 ? -0.722 3.454 -0.379 1.00 97.56 91 LEU A O 1
ATOM 648 N N . PRO A 1 92 ? -1.307 5.613 -0.130 1.00 97.06 92 PRO A N 1
ATOM 649 C CA . PRO A 1 92 ? -0.719 6.069 -1.380 1.00 97.06 92 PRO A CA 1
ATOM 650 C C . PRO A 1 92 ? 0.763 6.397 -1.170 1.00 97.06 92 PRO A C 1
ATOM 652 O O . PRO A 1 92 ? 1.129 7.516 -0.806 1.00 97.06 92 PRO A O 1
ATOM 655 N N . MET A 1 93 ? 1.631 5.413 -1.379 1.00 96.50 93 MET A N 1
ATOM 656 C CA . MET A 1 93 ? 3.072 5.553 -1.188 1.00 96.50 93 MET A CA 1
ATOM 657 C C . MET A 1 93 ? 3.782 5.870 -2.504 1.00 96.50 93 MET A C 1
ATOM 659 O O . MET A 1 93 ? 3.432 5.364 -3.570 1.00 96.50 93 MET A O 1
ATOM 663 N N . ILE A 1 94 ? 4.828 6.688 -2.429 1.00 94.00 94 ILE A N 1
ATOM 664 C CA . ILE A 1 94 ? 5.664 7.056 -3.575 1.00 94.00 94 ILE A CA 1
ATOM 665 C C . ILE A 1 94 ? 7.105 6.641 -3.277 1.00 94.00 94 ILE A C 1
ATOM 667 O O . ILE A 1 94 ? 7.615 6.867 -2.176 1.00 94.00 94 ILE A O 1
ATOM 671 N N . GLY A 1 95 ? 7.756 6.005 -4.250 1.00 89.31 95 GLY A N 1
ATOM 672 C CA . GLY A 1 95 ? 9.171 5.648 -4.168 1.00 89.31 95 GLY A CA 1
ATOM 673 C C . GLY A 1 95 ? 10.065 6.888 -4.120 1.00 89.31 95 GLY A C 1
ATOM 674 O O . GLY A 1 95 ? 9.720 7.933 -4.667 1.00 89.31 95 GLY A O 1
ATOM 675 N N . GLN A 1 96 ? 11.257 6.784 -3.526 1.00 80.69 96 GLN A N 1
ATOM 676 C CA . GLN A 1 96 ? 12.182 7.930 -3.405 1.00 80.69 96 GLN A CA 1
ATOM 677 C C . GLN A 1 96 ? 12.565 8.583 -4.750 1.00 80.69 96 GLN A C 1
ATOM 679 O O . GLN A 1 96 ? 12.920 9.758 -4.791 1.00 80.69 96 GLN A O 1
ATOM 684 N N . SER A 1 97 ? 12.496 7.825 -5.846 1.00 78.56 97 SER A N 1
ATOM 685 C CA . SER A 1 97 ? 12.733 8.283 -7.220 1.00 78.56 97 SER A CA 1
ATOM 686 C C . SER A 1 97 ? 11.594 9.148 -7.785 1.00 78.56 97 SER A C 1
ATOM 688 O O . SER A 1 97 ? 11.794 9.841 -8.779 1.00 78.56 97 SER A O 1
ATOM 690 N N . GLY A 1 98 ? 10.381 9.060 -7.220 1.00 81.25 98 GLY A N 1
ATOM 691 C CA . GLY A 1 98 ? 9.142 9.589 -7.805 1.00 81.25 98 GLY A CA 1
ATOM 692 C C . GLY A 1 98 ? 8.671 8.861 -9.076 1.00 81.25 98 GLY A C 1
ATOM 693 O O . GLY A 1 98 ? 7.660 9.235 -9.678 1.00 81.25 98 GLY A O 1
ATOM 694 N N . MET A 1 99 ? 9.398 7.832 -9.514 1.00 77.94 99 MET A N 1
ATOM 695 C CA . MET A 1 99 ? 9.102 7.067 -10.731 1.00 77.94 99 MET A CA 1
ATOM 696 C C . MET A 1 99 ? 8.153 5.899 -10.474 1.00 77.94 99 MET A C 1
ATOM 698 O O . MET A 1 99 ? 7.540 5.394 -11.416 1.00 77.94 99 MET A O 1
ATOM 702 N N . ASP A 1 100 ? 8.003 5.538 -9.203 1.00 87.06 100 ASP A N 1
ATOM 703 C CA . ASP A 1 100 ? 7.282 4.366 -8.742 1.00 87.06 100 ASP A CA 1
ATOM 704 C C . ASP A 1 100 ? 6.236 4.784 -7.708 1.00 87.06 100 ASP A C 1
ATOM 706 O O . ASP A 1 100 ? 6.506 5.607 -6.826 1.00 87.06 100 ASP A O 1
ATOM 710 N N . GLN A 1 101 ? 5.048 4.205 -7.812 1.00 92.88 101 GLN A N 1
ATOM 711 C CA . GLN A 1 101 ? 3.940 4.435 -6.898 1.00 92.88 101 GLN A CA 1
ATOM 712 C C . GLN A 1 101 ? 3.428 3.089 -6.397 1.00 92.88 101 GLN A C 1
ATOM 714 O O . GLN A 1 101 ? 3.163 2.195 -7.195 1.00 92.88 101 GLN A O 1
ATOM 719 N N . LEU A 1 102 ? 3.287 2.955 -5.082 1.00 94.38 102 LEU A N 1
ATOM 720 C CA . LEU A 1 102 ? 2.696 1.793 -4.437 1.00 94.38 102 LEU A CA 1
ATOM 721 C C . LEU A 1 102 ? 1.417 2.239 -3.737 1.00 94.38 102 LEU A C 1
ATOM 723 O O . LEU A 1 102 ? 1.473 2.954 -2.741 1.00 94.38 102 LEU A O 1
ATOM 727 N N . ASN A 1 103 ? 0.273 1.807 -4.246 1.00 96.25 103 ASN A N 1
ATOM 728 C CA . ASN A 1 103 ? -1.015 2.069 -3.620 1.00 96.25 103 ASN A CA 1
ATOM 729 C C . ASN A 1 103 ? -1.500 0.786 -2.956 1.00 96.25 103 ASN A C 1
ATOM 731 O O . ASN A 1 103 ? -1.718 -0.209 -3.642 1.00 96.25 103 ASN A O 1
ATOM 735 N N . VAL A 1 104 ? -1.691 0.808 -1.639 1.00 96.75 104 VAL A N 1
ATOM 736 C CA . VAL A 1 104 ? -2.344 -0.291 -0.916 1.00 96.75 104 VAL A CA 1
ATOM 737 C C . VAL A 1 104 ? -3.713 0.187 -0.460 1.00 96.75 104 VAL A C 1
ATOM 739 O O . VAL A 1 104 ? -3.812 1.186 0.246 1.00 96.75 104 VAL A O 1
ATOM 742 N N . ARG A 1 105 ? -4.767 -0.508 -0.883 1.00 97.75 105 ARG A N 1
ATOM 743 C CA . ARG A 1 105 ? -6.149 -0.258 -0.471 1.00 97.75 105 ARG A CA 1
ATOM 744 C C . ARG A 1 105 ? -6.622 -1.432 0.374 1.00 97.75 105 ARG A C 1
ATOM 746 O O . ARG A 1 105 ? -6.476 -2.569 -0.066 1.00 97.75 105 ARG A O 1
ATOM 753 N N . ILE A 1 106 ? -7.169 -1.155 1.553 1.00 96.19 106 ILE A N 1
ATOM 754 C CA . ILE A 1 106 ? -7.655 -2.146 2.520 1.00 96.19 106 ILE A CA 1
ATOM 755 C C . ILE A 1 106 ? -9.100 -1.785 2.863 1.00 96.19 106 ILE A C 1
ATOM 757 O O . ILE A 1 106 ? -9.380 -0.642 3.226 1.00 96.19 106 ILE A O 1
ATOM 761 N N . ASP A 1 107 ? -10.028 -2.724 2.714 1.00 94.69 107 ASP A N 1
ATOM 762 C CA . ASP A 1 107 ? -11.425 -2.511 3.095 1.00 94.69 107 ASP A CA 1
ATOM 763 C C . ASP A 1 107 ? -11.704 -2.937 4.546 1.00 94.69 107 ASP A C 1
ATOM 765 O O . ASP A 1 107 ? -10.864 -3.543 5.213 1.00 94.69 107 ASP A O 1
ATOM 769 N N . GLY A 1 108 ? -12.901 -2.624 5.051 1.00 91.25 108 GLY A N 1
ATOM 770 C CA . GLY A 1 108 ? -13.290 -2.966 6.420 1.00 91.25 108 GLY A CA 1
ATOM 771 C C . GLY A 1 108 ? -13.507 -4.460 6.683 1.00 91.25 108 GLY A C 1
ATOM 772 O O . GLY A 1 108 ? -13.854 -4.829 7.799 1.00 91.25 108 GLY A O 1
ATOM 773 N N . SER A 1 109 ? -13.328 -5.336 5.692 1.00 90.81 109 SER A N 1
ATOM 774 C CA . SER A 1 109 ? -13.265 -6.786 5.907 1.00 90.81 109 SER A CA 1
ATOM 775 C C . SER A 1 109 ? -11.832 -7.294 6.095 1.00 90.81 109 SER A C 1
ATOM 777 O O . SER A 1 109 ? -11.642 -8.468 6.405 1.00 90.81 109 SER A O 1
ATOM 779 N N . GLY A 1 110 ? -10.830 -6.426 5.911 1.00 90.75 110 GLY A N 1
ATOM 780 C CA . GLY A 1 110 ? -9.414 -6.789 5.915 1.00 90.75 110 GLY A CA 1
ATOM 781 C C . GLY A 1 110 ? -8.910 -7.308 4.567 1.00 90.75 110 GLY A C 1
ATOM 782 O O . GLY A 1 110 ? -7.731 -7.649 4.452 1.00 90.75 110 GLY A O 1
ATOM 783 N N . ALA A 1 111 ? -9.761 -7.352 3.537 1.00 94.81 111 ALA A N 1
ATOM 784 C CA . ALA A 1 111 ? -9.314 -7.625 2.180 1.00 94.81 111 ALA A CA 1
ATOM 785 C C . ALA A 1 111 ? -8.516 -6.430 1.649 1.00 94.81 111 ALA A C 1
ATOM 787 O O . ALA A 1 111 ? -8.834 -5.269 1.922 1.00 94.81 111 ALA A O 1
ATOM 788 N N . TYR A 1 112 ? -7.468 -6.715 0.882 1.00 95.50 112 TYR A N 1
ATOM 789 C CA . TYR A 1 112 ? -6.602 -5.685 0.333 1.00 95.50 112 TYR A CA 1
ATOM 790 C C . TYR A 1 112 ? -6.251 -5.920 -1.133 1.00 95.50 112 TYR A C 1
ATOM 792 O O . TYR A 1 112 ? -6.197 -7.049 -1.627 1.00 95.50 112 TYR A O 1
ATOM 800 N N . SER A 1 113 ? -5.938 -4.812 -1.798 1.00 96.88 113 SER A N 1
ATOM 801 C CA . SER A 1 113 ? -5.325 -4.753 -3.120 1.00 96.88 113 SER A CA 1
ATOM 802 C C . SER A 1 113 ? -4.128 -3.814 -3.057 1.00 96.88 113 SER A C 1
ATOM 804 O O . SER A 1 113 ? -4.264 -2.646 -2.690 1.00 96.88 113 SER A O 1
ATOM 806 N N . ALA A 1 114 ? -2.958 -4.312 -3.434 1.00 96.00 114 ALA A N 1
ATOM 807 C CA . ALA A 1 114 ? -1.738 -3.536 -3.576 1.00 96.00 114 ALA A CA 1
ATOM 808 C C . ALA A 1 114 ? -1.353 -3.448 -5.049 1.00 96.00 114 ALA A C 1
ATOM 810 O O . ALA A 1 114 ? -1.160 -4.471 -5.699 1.00 96.00 114 ALA A O 1
ATOM 811 N N . GLU A 1 115 ? -1.206 -2.236 -5.564 1.00 95.38 115 GLU A N 1
ATOM 812 C CA . GLU A 1 115 ? -0.752 -1.969 -6.924 1.00 95.38 115 GLU A CA 1
ATOM 813 C C . GLU A 1 115 ? 0.597 -1.256 -6.881 1.00 95.38 115 GLU A C 1
ATOM 815 O O . GLU A 1 115 ? 0.714 -0.176 -6.300 1.00 95.38 115 GLU A O 1
ATOM 820 N N . LEU A 1 116 ? 1.604 -1.846 -7.525 1.00 93.44 116 LEU A N 1
ATOM 821 C CA . LEU A 1 116 ? 2.884 -1.198 -7.785 1.00 93.44 116 LEU A CA 1
ATOM 822 C C . LEU A 1 116 ? 2.929 -0.759 -9.249 1.00 93.44 116 LEU A C 1
ATOM 824 O O . LEU A 1 116 ? 3.003 -1.599 -10.146 1.00 93.44 116 LEU A O 1
ATOM 828 N N . LEU A 1 117 ? 2.919 0.552 -9.474 1.00 93.38 117 LEU A N 1
ATOM 829 C CA . LEU A 1 117 ? 3.083 1.188 -10.775 1.00 93.38 117 LEU A CA 1
ATOM 830 C C . LEU A 1 117 ? 4.518 1.688 -10.931 1.00 93.38 117 LEU A C 1
ATOM 832 O O . LEU A 1 117 ? 5.018 2.435 -10.093 1.00 93.38 117 LEU A O 1
ATOM 836 N N . VAL A 1 118 ? 5.149 1.330 -12.044 1.00 90.81 118 VAL A N 1
ATOM 837 C CA . VAL A 1 118 ? 6.521 1.708 -12.388 1.00 90.81 118 VAL A CA 1
ATOM 838 C C . VAL A 1 118 ? 6.534 2.375 -13.756 1.00 90.81 118 VAL A C 1
ATOM 840 O O . VAL A 1 118 ? 6.012 1.835 -14.737 1.00 90.81 118 VAL A O 1
ATOM 843 N N . ARG A 1 119 ? 7.168 3.546 -13.848 1.00 89.88 119 ARG A N 1
ATOM 844 C CA . ARG A 1 119 ? 7.435 4.212 -15.129 1.00 89.88 119 ARG A CA 1
ATOM 845 C C . ARG A 1 119 ? 8.835 3.842 -15.624 1.00 89.88 119 ARG A C 1
ATOM 847 O O . ARG A 1 119 ? 9.811 4.260 -15.003 1.00 89.88 119 ARG A O 1
ATOM 854 N N . PRO A 1 120 ? 8.967 3.079 -16.725 1.00 87.75 120 PRO A N 1
ATOM 855 C CA . PRO A 1 120 ? 10.276 2.685 -17.226 1.00 87.75 120 PRO A CA 1
ATOM 856 C C . PRO A 1 120 ? 11.043 3.896 -17.765 1.00 87.75 120 PRO A C 1
ATOM 858 O O . PRO A 1 120 ? 10.474 4.741 -18.456 1.00 87.75 120 PRO A O 1
ATOM 861 N N . ALA A 1 121 ? 12.343 3.953 -17.477 1.00 85.69 121 ALA A N 1
ATOM 862 C CA . ALA A 1 121 ? 13.233 4.992 -17.999 1.00 85.69 121 ALA A CA 1
ATOM 863 C C . ALA A 1 121 ? 13.711 4.709 -19.438 1.00 85.69 121 ALA A C 1
ATOM 865 O O . ALA A 1 121 ? 14.040 5.640 -20.171 1.00 85.69 121 ALA A O 1
ATOM 866 N N . ASP A 1 122 ? 13.743 3.434 -19.841 1.00 87.81 122 ASP A N 1
ATOM 867 C CA . ASP A 1 122 ? 14.219 2.965 -21.144 1.00 87.81 122 ASP A CA 1
ATOM 868 C C . ASP A 1 122 ? 13.568 1.626 -21.555 1.00 87.81 122 ASP A C 1
ATOM 870 O O . ASP A 1 122 ? 12.910 0.951 -20.755 1.00 87.81 122 ASP A O 1
ATOM 874 N N . ASP A 1 123 ? 13.767 1.231 -22.816 1.00 89.00 123 ASP A N 1
ATOM 875 C CA . ASP A 1 123 ? 13.227 -0.012 -23.386 1.00 89.00 123 ASP A CA 1
ATOM 876 C C . ASP A 1 123 ? 13.761 -1.278 -22.692 1.00 89.00 123 ASP A C 1
ATOM 878 O O . ASP A 1 123 ? 13.044 -2.270 -22.570 1.00 89.00 123 ASP A O 1
ATOM 882 N N . GLY A 1 124 ? 14.995 -1.257 -22.184 1.00 89.25 124 GLY A N 1
ATOM 883 C CA . GLY A 1 124 ? 15.561 -2.384 -21.448 1.00 89.25 124 GLY A CA 1
ATOM 884 C C . GLY A 1 124 ? 14.875 -2.591 -20.097 1.00 89.25 124 GLY A C 1
ATOM 885 O O . GLY A 1 124 ? 14.640 -3.731 -19.692 1.00 89.25 124 GLY A O 1
ATOM 886 N N . MET A 1 125 ? 14.513 -1.508 -19.405 1.00 87.38 125 MET A N 1
ATOM 887 C CA . MET A 1 125 ? 13.711 -1.573 -18.179 1.00 87.38 125 MET A CA 1
ATOM 888 C C . MET A 1 125 ? 12.294 -2.084 -18.459 1.00 87.38 125 MET A C 1
ATOM 890 O O . MET A 1 125 ? 11.785 -2.914 -17.705 1.00 87.38 125 MET A O 1
ATOM 894 N N . ARG A 1 126 ? 11.682 -1.646 -19.565 1.00 90.06 126 ARG A N 1
ATOM 895 C CA . ARG A 1 126 ? 10.380 -2.148 -20.021 1.00 90.06 126 ARG A CA 1
ATOM 896 C C . ARG A 1 126 ? 10.383 -3.668 -20.178 1.00 90.06 126 ARG A C 1
ATOM 898 O O . ARG A 1 126 ? 9.515 -4.345 -19.630 1.00 90.06 126 ARG A O 1
ATOM 905 N N . ASP A 1 127 ? 11.356 -4.203 -20.907 1.00 90.81 127 ASP A N 1
ATOM 906 C CA . ASP A 1 127 ? 11.401 -5.632 -21.218 1.00 90.81 127 ASP A CA 1
ATOM 907 C C . ASP A 1 127 ? 11.602 -6.477 -19.943 1.00 90.81 127 ASP A C 1
ATOM 909 O O . ASP A 1 127 ? 11.008 -7.548 -19.799 1.00 90.81 127 ASP A O 1
ATOM 913 N N . ARG A 1 128 ? 12.361 -5.961 -18.963 1.00 88.81 128 ARG A N 1
ATOM 914 C CA . ARG A 1 128 ? 12.514 -6.590 -17.639 1.00 88.81 128 ARG A CA 1
ATOM 915 C C . ARG A 1 128 ? 11.232 -6.550 -16.805 1.00 88.81 128 ARG A C 1
ATOM 917 O O . ARG A 1 128 ? 10.927 -7.541 -16.152 1.00 88.81 128 ARG A O 1
ATOM 924 N N . LEU A 1 129 ? 10.476 -5.448 -16.829 1.00 89.69 129 LEU A N 1
ATOM 925 C CA . LEU A 1 129 ? 9.191 -5.339 -16.121 1.00 89.69 129 LEU A CA 1
ATOM 926 C C . LEU A 1 129 ? 8.193 -6.377 -16.644 1.00 89.69 129 LEU A C 1
ATOM 928 O O . LEU A 1 129 ? 7.579 -7.092 -15.855 1.00 89.69 129 LEU A O 1
ATOM 932 N N . ILE A 1 130 ? 8.102 -6.526 -17.969 1.00 91.50 130 ILE A N 1
ATOM 933 C CA . ILE A 1 130 ? 7.263 -7.550 -18.607 1.00 91.50 130 ILE A CA 1
ATOM 934 C C . ILE A 1 130 ? 7.707 -8.955 -18.179 1.00 91.50 130 ILE A C 1
ATOM 936 O O . ILE A 1 130 ? 6.874 -9.772 -17.792 1.00 91.50 130 ILE A O 1
ATOM 940 N N . ALA A 1 131 ? 9.016 -9.233 -18.197 1.00 90.25 131 ALA A N 1
ATOM 941 C CA . ALA A 1 131 ? 9.557 -10.521 -17.757 1.00 90.25 131 ALA A CA 1
ATOM 942 C C . ALA A 1 131 ? 9.298 -10.807 -16.265 1.00 90.25 131 ALA A C 1
ATOM 944 O O . ALA A 1 131 ? 9.153 -11.966 -15.882 1.00 90.25 131 ALA A O 1
ATOM 945 N N . ALA A 1 132 ? 9.204 -9.764 -15.436 1.00 87.06 132 ALA A N 1
ATOM 946 C CA . ALA A 1 132 ? 8.843 -9.846 -14.022 1.00 87.06 132 ALA A CA 1
ATOM 947 C C . ALA A 1 132 ? 7.322 -9.959 -13.777 1.00 87.06 132 ALA A C 1
ATOM 949 O O . ALA A 1 132 ? 6.896 -10.044 -12.628 1.00 87.06 132 ALA A O 1
ATOM 950 N N . GLY A 1 133 ? 6.500 -9.973 -14.834 1.00 90.81 133 GLY A N 1
ATOM 951 C CA . GLY A 1 133 ? 5.048 -10.153 -14.752 1.00 90.81 133 GLY A CA 1
ATOM 952 C C . GLY A 1 133 ? 4.237 -8.859 -14.691 1.00 90.81 133 GLY A C 1
ATOM 953 O O . GLY A 1 133 ? 3.009 -8.927 -14.616 1.00 90.81 133 GLY A O 1
ATOM 954 N N . PHE A 1 134 ? 4.879 -7.688 -14.769 1.00 93.12 134 PHE A N 1
ATOM 955 C CA . PHE A 1 134 ? 4.154 -6.425 -14.869 1.00 93.12 134 PHE A CA 1
ATOM 956 C C . PHE A 1 134 ? 3.394 -6.343 -16.195 1.00 93.12 134 PHE A C 1
ATOM 958 O O . PHE A 1 134 ? 3.883 -6.739 -17.256 1.00 93.12 134 PHE A O 1
ATOM 965 N N . GLN A 1 135 ? 2.198 -5.774 -16.135 1.00 94.88 135 GLN A N 1
ATOM 966 C CA . GLN A 1 135 ? 1.323 -5.542 -17.275 1.00 94.88 135 GLN A CA 1
ATOM 967 C C . GLN A 1 135 ? 1.395 -4.068 -17.703 1.00 94.88 135 GLN A C 1
ATOM 969 O O . GLN A 1 135 ? 1.487 -3.189 -16.843 1.00 94.88 135 GLN A O 1
ATOM 974 N N . PRO A 1 136 ? 1.342 -3.759 -19.009 1.00 94.38 136 PRO A N 1
ATOM 975 C CA . PRO A 1 136 ? 1.286 -2.378 -19.477 1.00 94.38 136 PRO A CA 1
ATOM 976 C C . PRO A 1 136 ? -0.040 -1.713 -19.079 1.00 94.38 136 PRO A C 1
ATOM 978 O O . PRO A 1 136 ? -1.113 -2.298 -19.231 1.00 94.38 136 PRO A O 1
ATOM 981 N N . THR A 1 137 ? 0.029 -0.466 -18.623 1.00 94.19 137 THR A N 1
ATOM 982 C CA . THR A 1 137 ? -1.124 0.378 -18.279 1.00 94.19 137 THR A CA 1
ATOM 983 C C . THR A 1 137 ? -0.970 1.770 -18.895 1.00 94.19 137 THR A C 1
ATOM 985 O O . THR A 1 137 ? 0.070 2.110 -19.458 1.00 94.19 137 THR A O 1
ATOM 988 N N . ALA A 1 138 ? -1.996 2.620 -18.781 1.00 89.31 138 ALA A N 1
ATOM 989 C CA . ALA A 1 138 ? -1.908 4.007 -19.250 1.00 89.31 138 ALA A CA 1
ATOM 990 C C . ALA A 1 138 ? -0.832 4.831 -18.508 1.00 89.31 138 ALA A C 1
ATOM 992 O O . ALA A 1 138 ? -0.339 5.818 -19.049 1.00 89.31 138 ALA A O 1
ATOM 993 N N . GLY A 1 139 ? -0.474 4.434 -17.279 1.00 85.88 139 GLY A N 1
ATOM 994 C CA . GLY A 1 139 ? 0.481 5.138 -16.419 1.00 85.88 139 GLY A CA 1
ATOM 995 C C . GLY A 1 139 ? 1.902 4.570 -16.425 1.00 85.88 139 GLY A C 1
ATOM 996 O O . GLY A 1 139 ? 2.767 5.143 -15.766 1.00 85.88 139 GLY A O 1
ATOM 997 N N . GLY A 1 140 ? 2.157 3.462 -17.131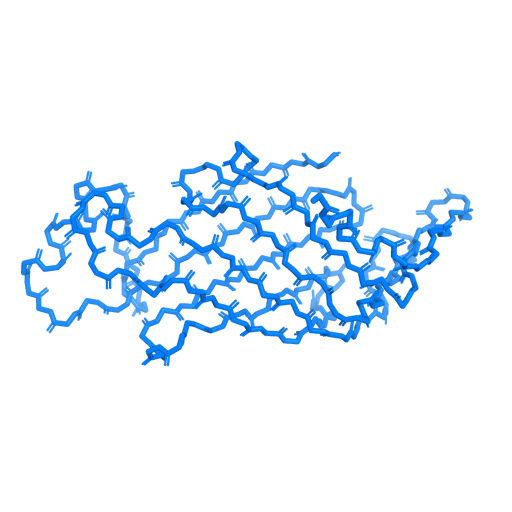 1.00 92.31 140 GLY A N 1
ATOM 998 C CA . GLY A 1 140 ? 3.434 2.748 -17.107 1.00 92.31 140 GLY A CA 1
ATOM 999 C C . GLY A 1 140 ? 3.230 1.237 -17.118 1.00 92.31 140 GLY A C 1
ATOM 1000 O O . GLY A 1 140 ? 2.514 0.706 -17.963 1.00 92.31 140 GLY A O 1
ATOM 1001 N N . TYR A 1 141 ? 3.872 0.545 -16.186 1.00 93.62 141 TYR A N 1
ATOM 1002 C CA . TYR A 1 141 ? 3.759 -0.898 -16.002 1.00 93.62 141 TYR A CA 1
ATOM 1003 C C . TYR A 1 141 ? 3.325 -1.173 -14.573 1.00 93.62 141 TYR A C 1
ATOM 1005 O O . TYR A 1 141 ? 3.949 -0.666 -13.644 1.00 93.62 141 TYR A O 1
ATOM 1013 N N . ALA A 1 142 ? 2.265 -1.956 -14.396 1.00 94.50 142 ALA A N 1
ATOM 1014 C CA . ALA A 1 142 ? 1.707 -2.251 -13.086 1.00 94.50 142 ALA A CA 1
ATOM 1015 C C . ALA A 1 142 ? 1.724 -3.746 -12.788 1.00 94.50 142 ALA A C 1
ATOM 1017 O O . ALA A 1 142 ? 1.566 -4.582 -13.680 1.00 94.50 142 ALA A O 1
ATOM 1018 N N . ILE A 1 143 ? 1.876 -4.075 -11.515 1.00 93.88 143 ILE A N 1
ATOM 1019 C CA . ILE A 1 143 ? 1.610 -5.408 -10.991 1.00 93.88 143 ILE A CA 1
ATOM 1020 C C . ILE A 1 143 ? 0.745 -5.271 -9.743 1.00 93.88 143 ILE A C 1
ATOM 1022 O O . ILE A 1 143 ? 0.889 -4.311 -8.984 1.00 93.88 143 ILE A O 1
ATOM 1026 N N . VAL A 1 144 ? -0.171 -6.217 -9.558 1.00 94.88 144 VAL A N 1
ATOM 1027 C CA . VAL A 1 144 ? -1.153 -6.184 -8.474 1.00 94.88 144 VAL A CA 1
ATOM 1028 C C . VAL A 1 144 ? -1.002 -7.433 -7.616 1.00 94.88 144 VAL A C 1
ATOM 1030 O O . VAL A 1 144 ? -0.881 -8.540 -8.143 1.00 94.88 144 VAL A O 1
ATOM 1033 N N . ALA A 1 145 ? -1.038 -7.248 -6.301 1.00 94.62 145 ALA A N 1
ATOM 1034 C CA . ALA A 1 145 ? -1.188 -8.302 -5.310 1.00 94.62 145 ALA A CA 1
ATOM 1035 C C . ALA A 1 145 ? -2.526 -8.118 -4.587 1.00 94.62 145 ALA A C 1
ATOM 1037 O O . ALA A 1 145 ? -2.884 -7.002 -4.221 1.00 94.62 145 ALA A O 1
ATOM 1038 N N . ASN A 1 146 ? -3.262 -9.207 -4.381 1.00 95.94 146 ASN A N 1
ATOM 1039 C CA . ASN A 1 146 ? -4.533 -9.194 -3.660 1.00 95.94 146 ASN A CA 1
ATOM 1040 C C . ASN A 1 146 ? -4.489 -10.242 -2.554 1.00 95.94 146 ASN A C 1
ATOM 1042 O O . ASN A 1 146 ? -3.926 -11.320 -2.756 1.00 95.94 146 ASN A O 1
ATOM 1046 N N . GLY A 1 147 ? -5.139 -9.962 -1.433 1.00 94.44 147 GLY A N 1
ATOM 1047 C CA . GLY A 1 147 ? -5.237 -10.904 -0.328 1.00 94.44 147 GLY A CA 1
ATOM 1048 C C . GLY 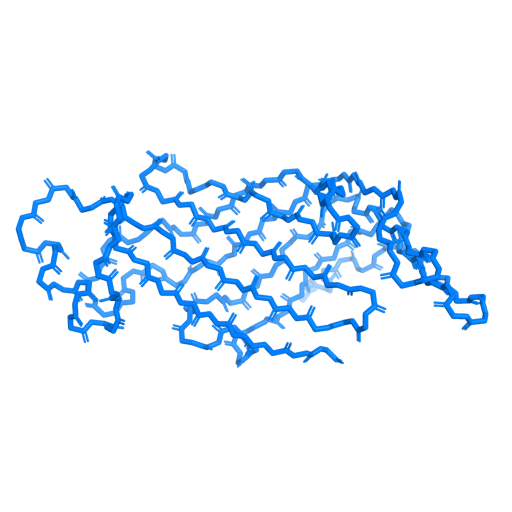A 1 147 ? -6.188 -10.420 0.756 1.00 94.44 147 GLY A C 1
ATOM 1049 O O . GLY A 1 147 ? -6.998 -9.522 0.534 1.00 94.44 147 GLY A O 1
ATOM 1050 N N . ALA A 1 148 ? -6.087 -11.037 1.925 1.00 92.50 148 ALA A N 1
ATOM 1051 C CA . ALA A 1 148 ? -6.779 -10.626 3.138 1.00 92.50 148 ALA A CA 1
ATOM 1052 C C . ALA A 1 148 ? -5.902 -10.948 4.356 1.00 92.50 148 ALA A C 1
ATOM 1054 O O . ALA A 1 148 ? -5.042 -11.833 4.260 1.00 92.50 148 ALA A O 1
ATOM 1055 N N . PHE A 1 149 ? -6.104 -10.215 5.451 1.00 83.56 149 PHE A N 1
ATOM 1056 C CA . PHE A 1 149 ? -5.461 -10.460 6.748 1.00 83.56 149 PHE A CA 1
ATOM 1057 C C . PHE A 1 149 ? -6.266 -11.422 7.629 1.00 83.56 149 PHE A C 1
ATOM 1059 O O . PHE A 1 149 ? -7.511 -11.455 7.494 1.00 83.56 149 PHE A O 1
#